Protein AF-A0A392RVF1-F1 (afdb_monomer_lite)

Radius of gyration: 15.5 Å; chains: 1; bounding box: 35×34×40 Å

Structure (mmCIF, N/CA/C/O backbone):
data_AF-A0A392RVF1-F1
#
_entry.id   AF-A0A392RVF1-F1
#
loop_
_atom_site.group_PDB
_atom_site.id
_atom_site.type_symbol
_atom_site.label_atom_id
_atom_site.label_alt_id
_atom_site.label_comp_id
_atom_site.label_asym_id
_atom_site.label_entity_id
_atom_site.label_seq_id
_atom_site.pdbx_PDB_ins_code
_atom_site.Cartn_x
_atom_site.Cartn_y
_atom_site.Cartn_z
_atom_site.occupancy
_atom_site.B_iso_or_equiv
_atom_site.auth_seq_id
_atom_site.auth_comp_id
_atom_site.auth_asym_id
_atom_site.auth_atom_id
_atom_site.pdbx_PDB_model_num
ATOM 1 N N . MET A 1 1 ? -3.655 4.819 -5.274 1.00 83.00 1 MET A N 1
ATOM 2 C CA . MET A 1 1 ? -4.444 4.304 -4.131 1.00 83.00 1 MET A CA 1
ATOM 3 C C . MET A 1 1 ? -4.491 2.794 -4.261 1.00 83.00 1 MET A C 1
ATOM 5 O O . MET A 1 1 ? -4.833 2.334 -5.339 1.00 83.00 1 MET A O 1
ATOM 9 N N . ALA A 1 2 ? -4.097 2.053 -3.222 1.00 92.06 2 ALA A N 1
ATOM 10 C CA . ALA A 1 2 ? -4.081 0.581 -3.243 1.00 92.06 2 ALA A CA 1
ATOM 11 C C . ALA A 1 2 ? -5.426 -0.046 -2.845 1.00 92.06 2 ALA A C 1
ATOM 13 O O . ALA A 1 2 ? -5.660 -1.219 -3.106 1.00 92.06 2 ALA A O 1
ATOM 14 N N . GLY A 1 3 ? -6.295 0.711 -2.173 1.00 94.56 3 GLY A N 1
ATOM 15 C CA . GLY A 1 3 ? -7.610 0.245 -1.734 1.00 94.56 3 GLY A CA 1
ATOM 16 C C . GLY A 1 3 ? -7.973 0.747 -0.341 1.00 94.56 3 GLY A C 1
ATOM 17 O O . GLY A 1 3 ? -7.254 1.563 0.248 1.00 94.56 3 GLY A O 1
ATOM 18 N N . SER A 1 4 ? -9.094 0.254 0.181 1.00 95.62 4 SER A N 1
ATOM 19 C CA . SER A 1 4 ? -9.579 0.527 1.534 1.00 95.62 4 SER A CA 1
ATOM 20 C C . SER A 1 4 ? -9.887 -0.770 2.283 1.00 95.62 4 SER A C 1
ATOM 22 O O . SER A 1 4 ? -10.265 -1.773 1.685 1.00 95.62 4 SER A O 1
ATOM 24 N N . CYS A 1 5 ? -9.698 -0.760 3.601 1.00 95.25 5 CYS A N 1
ATOM 25 C CA . CYS A 1 5 ? -9.967 -1.900 4.472 1.00 95.25 5 CYS A CA 1
ATOM 26 C C . CYS A 1 5 ? -10.209 -1.414 5.907 1.00 95.25 5 CYS A C 1
ATOM 28 O O . CYS A 1 5 ? -9.458 -0.575 6.401 1.00 95.25 5 CYS A O 1
ATOM 30 N N . ASN A 1 6 ? -11.261 -1.911 6.568 1.00 93.94 6 ASN A N 1
ATOM 31 C CA . ASN A 1 6 ? -11.635 -1.557 7.948 1.00 93.94 6 ASN A CA 1
ATOM 32 C C . ASN A 1 6 ? -11.653 -0.040 8.228 1.00 93.94 6 ASN A C 1
ATOM 34 O O . ASN A 1 6 ? -11.179 0.426 9.260 1.00 93.94 6 ASN A O 1
ATOM 38 N N . GLY A 1 7 ? -12.172 0.748 7.279 1.00 94.12 7 GLY A N 1
ATOM 39 C CA . GLY A 1 7 ? -12.258 2.208 7.398 1.00 94.12 7 GLY A CA 1
ATOM 40 C C . GLY A 1 7 ? -10.944 2.964 7.164 1.00 94.12 7 GLY A C 1
ATOM 41 O O . GLY A 1 7 ? -10.947 4.191 7.192 1.00 94.12 7 GLY A O 1
ATOM 42 N N . LEU A 1 8 ? -9.837 2.269 6.888 1.00 95.75 8 LEU A N 1
ATOM 43 C CA . LEU A 1 8 ? -8.570 2.869 6.477 1.00 95.75 8 LEU A CA 1
ATOM 44 C C . LEU A 1 8 ? -8.412 2.829 4.959 1.00 95.75 8 LEU A C 1
ATOM 46 O O . LEU A 1 8 ? -8.874 1.906 4.290 1.00 95.75 8 LEU A O 1
ATOM 50 N N . ILE A 1 9 ? -7.707 3.818 4.419 1.00 97.19 9 ILE A N 1
ATOM 51 C CA . ILE A 1 9 ? -7.324 3.898 3.010 1.00 97.19 9 ILE A CA 1
ATOM 52 C C . ILE A 1 9 ? -5.808 3.746 2.903 1.00 97.19 9 ILE A C 1
ATOM 54 O O . ILE A 1 9 ? -5.064 4.465 3.570 1.00 97.19 9 ILE A O 1
ATOM 58 N N . CYS A 1 10 ? -5.339 2.853 2.031 1.00 97.31 10 CYS A N 1
ATOM 59 C CA . CYS A 1 10 ? -3.921 2.757 1.705 1.00 97.31 10 CYS A CA 1
ATOM 60 C C . CYS A 1 10 ? -3.580 3.671 0.522 1.00 97.31 10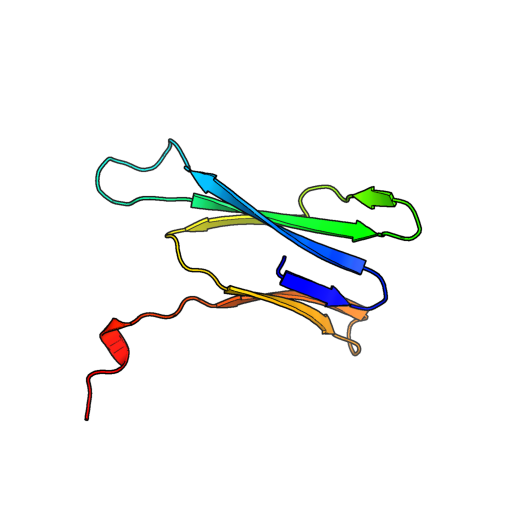 CYS A C 1
ATOM 62 O O . CYS A 1 10 ? -3.981 3.458 -0.632 1.00 97.31 10 CYS A O 1
ATOM 64 N N . LEU A 1 11 ? -2.825 4.718 0.836 1.00 96.94 11 LEU A N 1
ATOM 65 C CA . LEU A 1 11 ? -2.276 5.665 -0.115 1.00 96.94 11 LEU A CA 1
ATOM 66 C C . LEU A 1 11 ? -0.958 5.126 -0.663 1.00 96.94 11 LEU A C 1
ATOM 68 O O . LEU A 1 11 ? -0.088 4.681 0.087 1.00 96.94 11 LEU A O 1
ATOM 72 N N . THR A 1 12 ? -0.818 5.217 -1.980 1.00 95.62 12 THR A N 1
ATOM 73 C CA . THR A 1 12 ? 0.389 4.835 -2.708 1.00 95.62 12 THR A CA 1
ATOM 74 C C . THR A 1 12 ? 0.865 6.016 -3.525 1.00 95.62 12 THR A C 1
ATOM 76 O O . THR A 1 12 ? 0.051 6.764 -4.072 1.00 95.62 12 THR A O 1
ATOM 79 N N . GLY A 1 13 ? 2.177 6.169 -3.626 1.00 93.56 13 GLY A N 1
ATOM 80 C CA . GLY A 1 13 ? 2.791 7.112 -4.544 1.00 93.56 13 GLY A CA 1
ATOM 81 C C . GLY A 1 13 ? 4.169 6.633 -4.953 1.00 93.56 13 GLY A C 1
ATOM 82 O O . GLY A 1 13 ? 4.747 5.750 -4.320 1.00 93.56 13 GLY A O 1
ATOM 83 N N . PHE A 1 14 ? 4.682 7.217 -6.026 1.00 91.94 14 PHE A N 1
ATOM 84 C CA . PHE A 1 14 ? 6.028 6.955 -6.500 1.00 91.94 14 PHE A CA 1
ATOM 85 C C . PHE A 1 14 ? 6.692 8.259 -6.929 1.00 91.94 14 PHE A C 1
ATOM 87 O O . PHE A 1 14 ? 6.013 9.215 -7.310 1.00 91.94 14 PHE A O 1
ATOM 94 N N . ARG A 1 15 ? 8.018 8.312 -6.843 1.00 91.00 15 ARG A N 1
ATOM 95 C CA . ARG A 1 15 ? 8.821 9.426 -7.358 1.00 91.00 15 ARG A CA 1
ATOM 96 C C . ARG A 1 15 ? 10.073 8.905 -8.041 1.00 91.00 15 ARG A C 1
ATOM 98 O O . ARG A 1 15 ? 10.580 7.853 -7.666 1.00 91.00 15 ARG A O 1
ATOM 105 N N . PHE A 1 16 ? 10.560 9.644 -9.032 1.00 88.31 16 PHE A N 1
ATOM 106 C CA . PHE A 1 16 ? 11.812 9.313 -9.706 1.00 88.31 16 PHE A CA 1
ATOM 107 C C . PHE A 1 16 ? 12.968 9.280 -8.698 1.00 88.31 16 PHE A C 1
ATOM 109 O O . PHE A 1 16 ? 13.103 10.193 -7.878 1.00 88.31 16 PHE A O 1
ATOM 116 N N . SER A 1 17 ? 13.778 8.224 -8.746 1.00 83.19 17 SER A N 1
ATOM 117 C CA . SER A 1 17 ? 14.935 8.056 -7.874 1.00 83.19 17 SER A CA 1
ATOM 118 C C . SER A 1 17 ? 16.190 8.531 -8.595 1.00 83.19 17 SER A C 1
ATOM 120 O O . SER A 1 17 ? 16.689 7.858 -9.487 1.00 83.19 17 SER A O 1
ATOM 122 N N . ALA A 1 18 ? 16.749 9.666 -8.169 1.00 71.69 18 ALA A N 1
ATOM 123 C CA . ALA A 1 18 ? 17.939 10.262 -8.790 1.00 71.69 18 ALA A CA 1
ATOM 124 C C . ALA A 1 18 ? 19.213 9.392 -8.705 1.00 71.69 18 ALA A C 1
ATOM 126 O O . ALA A 1 18 ? 20.228 9.723 -9.308 1.00 71.69 18 ALA A O 1
ATOM 127 N N . THR A 1 19 ? 19.176 8.282 -7.962 1.00 67.12 19 THR A N 1
ATOM 128 C CA . THR A 1 19 ? 20.249 7.281 -7.909 1.00 67.12 19 THR A CA 1
ATOM 129 C C . THR A 1 19 ? 20.234 6.298 -9.084 1.00 67.12 19 THR A C 1
ATOM 131 O O . THR A 1 19 ? 21.128 5.457 -9.168 1.00 67.12 19 THR A O 1
ATOM 134 N N . SER A 1 20 ? 19.260 6.376 -10.000 1.00 60.12 20 SER A N 1
ATOM 135 C CA . SER A 1 20 ? 19.280 5.576 -11.225 1.00 60.12 20 SER A CA 1
ATOM 136 C C . SER A 1 20 ? 20.361 6.071 -12.185 1.00 60.12 20 SER A C 1
ATOM 138 O O . SER A 1 20 ? 20.273 7.179 -12.717 1.00 60.12 20 SER A O 1
ATOM 140 N N . MET A 1 21 ? 21.366 5.233 -12.446 1.00 59.06 21 MET A N 1
ATOM 141 C CA . MET A 1 21 ? 22.230 5.408 -13.612 1.00 59.06 21 MET A CA 1
ATOM 142 C C . MET A 1 21 ? 21.384 5.392 -14.895 1.00 59.06 21 MET A C 1
ATOM 144 O O . MET A 1 21 ? 20.352 4.732 -14.955 1.00 59.06 21 MET A O 1
ATOM 148 N N . ILE A 1 22 ? 21.867 6.114 -15.906 1.00 59.94 22 ILE A N 1
ATOM 149 C CA . ILE A 1 22 ? 21.220 6.577 -17.154 1.00 59.94 22 ILE A CA 1
ATOM 150 C C . ILE A 1 22 ? 20.398 5.521 -17.939 1.00 59.94 22 ILE A C 1
ATOM 152 O O . ILE A 1 22 ? 19.632 5.894 -18.821 1.00 59.94 22 ILE A O 1
ATOM 156 N N . TYR A 1 23 ? 20.501 4.229 -17.618 1.00 61.16 23 TYR A N 1
ATOM 157 C CA . TYR A 1 23 ? 19.913 3.129 -18.389 1.00 61.16 23 TYR A CA 1
ATOM 158 C C . TYR A 1 23 ? 18.776 2.355 -17.701 1.00 61.16 23 TYR A C 1
ATOM 160 O O . TYR A 1 23 ? 18.185 1.500 -18.350 1.00 61.16 23 TYR A O 1
ATOM 168 N N . ASP A 1 24 ? 18.445 2.629 -16.435 1.00 72.38 24 ASP A N 1
ATOM 169 C CA . ASP A 1 24 ? 17.380 1.901 -15.723 1.00 72.38 24 ASP A CA 1
ATOM 170 C C . ASP A 1 24 ? 16.544 2.870 -14.880 1.00 72.38 24 ASP A C 1
ATOM 172 O O . ASP A 1 24 ? 16.972 3.297 -13.809 1.00 72.38 24 ASP A O 1
ATOM 176 N N . GLU A 1 25 ? 15.383 3.294 -15.385 1.00 81.06 25 GLU A N 1
ATOM 177 C CA . GLU A 1 25 ? 14.525 4.262 -14.698 1.00 81.06 25 GLU A CA 1
ATOM 178 C C . GLU A 1 25 ? 13.976 3.669 -13.391 1.00 81.06 25 GLU A C 1
ATOM 180 O O . GLU A 1 25 ? 13.020 2.889 -13.388 1.00 81.06 25 GLU A O 1
ATOM 185 N N . LYS A 1 26 ? 14.549 4.079 -12.255 1.00 88.38 26 LYS A N 1
ATOM 186 C CA . LYS A 1 26 ? 14.116 3.609 -10.936 1.00 88.38 26 LYS A CA 1
ATOM 187 C C . LYS A 1 26 ? 13.194 4.599 -10.247 1.00 88.38 26 LYS A C 1
ATOM 189 O O . LYS A 1 26 ? 13.418 5.811 -10.252 1.00 88.38 26 LYS A O 1
ATOM 194 N N . PHE A 1 27 ? 12.184 4.064 -9.576 1.00 90.75 27 PHE A N 1
ATOM 195 C CA . PHE A 1 27 ? 11.173 4.817 -8.855 1.00 90.75 27 PHE A CA 1
ATOM 196 C C . PHE A 1 27 ? 11.123 4.370 -7.404 1.00 90.75 27 PHE A C 1
ATOM 198 O O . PHE A 1 27 ? 11.023 3.185 -7.104 1.00 90.75 27 PHE A O 1
ATOM 205 N N . GLU A 1 28 ? 11.173 5.338 -6.493 1.00 93.06 28 GLU A N 1
ATOM 206 C CA . GLU A 1 28 ? 10.900 5.105 -5.081 1.00 93.06 28 GLU A CA 1
ATOM 207 C C . GLU A 1 28 ? 9.385 5.082 -4.876 1.00 93.06 28 GLU A C 1
ATOM 209 O O . GLU A 1 28 ? 8.720 6.120 -4.964 1.00 93.06 28 GLU A O 1
ATOM 214 N N . TYR A 1 29 ? 8.856 3.905 -4.574 1.00 94.06 29 TYR A N 1
ATOM 215 C CA . TYR A 1 29 ? 7.485 3.683 -4.144 1.00 94.06 29 TYR A CA 1
ATOM 216 C C . TYR A 1 29 ? 7.356 3.893 -2.641 1.00 94.06 29 TYR A C 1
ATOM 218 O O . TYR A 1 29 ? 8.233 3.510 -1.872 1.00 94.06 29 TYR A O 1
ATOM 226 N N . TRP A 1 30 ? 6.235 4.459 -2.201 1.00 95.56 30 TRP A N 1
ATOM 227 C CA . TRP A 1 30 ? 5.924 4.612 -0.783 1.00 95.56 30 TRP A CA 1
ATOM 228 C C . TRP A 1 30 ? 4.460 4.304 -0.479 1.00 95.56 30 TRP A C 1
ATOM 230 O O . TRP A 1 30 ? 3.568 4.509 -1.306 1.00 95.56 30 TRP A O 1
ATOM 240 N N . LEU A 1 31 ? 4.228 3.844 0.751 1.00 96.31 31 LEU A N 1
ATOM 241 C CA . LEU A 1 31 ? 2.924 3.448 1.275 1.00 96.31 31 LEU A CA 1
ATOM 242 C C . LEU A 1 31 ? 2.609 4.224 2.557 1.00 96.31 31 LEU A C 1
ATOM 244 O O . LEU A 1 31 ? 3.466 4.353 3.436 1.00 96.31 31 LEU A O 1
ATOM 248 N N . ARG A 1 32 ? 1.379 4.725 2.679 1.00 96.44 32 ARG A N 1
ATOM 249 C CA . ARG A 1 32 ? 0.851 5.366 3.896 1.00 96.44 32 ARG A CA 1
ATOM 250 C C . ARG A 1 32 ? -0.588 4.934 4.141 1.00 96.44 32 ARG A C 1
ATOM 252 O O . ARG A 1 32 ? -1.315 4.634 3.197 1.00 96.44 32 ARG A O 1
ATOM 259 N N . LEU A 1 33 ? -1.014 4.953 5.396 1.00 96.62 33 LEU A N 1
ATOM 260 C CA . LEU A 1 33 ? -2.408 4.760 5.775 1.00 96.62 33 LEU A CA 1
ATOM 261 C C . LEU A 1 33 ? -3.047 6.113 6.056 1.00 96.62 33 LEU A C 1
ATOM 263 O O . LEU A 1 33 ? -2.471 6.952 6.744 1.00 96.62 33 LEU A O 1
ATOM 267 N N . TRP A 1 34 ? -4.246 6.316 5.533 1.00 97.62 34 TRP A N 1
ATOM 268 C CA . TRP A 1 34 ? -5.090 7.448 5.870 1.00 97.62 34 TRP A CA 1
ATOM 269 C C . TRP A 1 34 ? -6.332 6.948 6.594 1.00 97.62 34 TRP A C 1
ATOM 271 O O . TRP A 1 34 ? -6.997 6.022 6.127 1.00 97.62 34 TRP A O 1
ATOM 281 N N . ASN A 1 35 ? -6.634 7.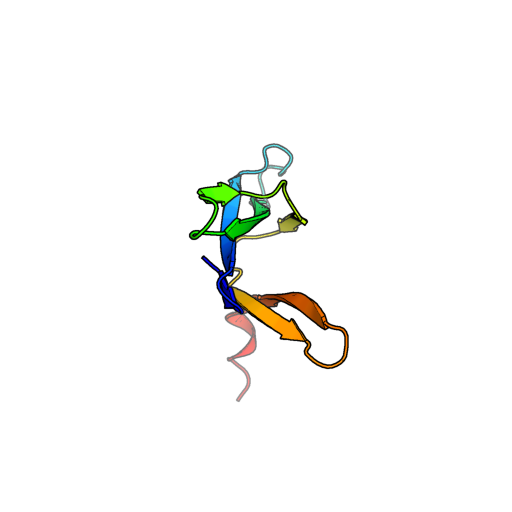565 7.732 1.00 97.12 35 ASN A N 1
ATOM 282 C CA . ASN A 1 35 ? -7.881 7.374 8.453 1.00 97.12 35 ASN A CA 1
ATOM 283 C C . ASN A 1 35 ? -8.789 8.586 8.184 1.00 97.12 35 ASN A C 1
ATOM 285 O O . ASN A 1 35 ? -8.549 9.657 8.749 1.00 97.12 35 ASN A O 1
ATOM 289 N N . PRO A 1 36 ? -9.838 8.454 7.353 1.00 96.00 36 PRO A N 1
ATOM 290 C CA . PRO A 1 36 ? -10.750 9.558 7.065 1.00 96.00 36 PRO A CA 1
ATOM 291 C C . PRO A 1 36 ? -11.507 10.059 8.299 1.00 96.00 36 PRO A C 1
ATOM 293 O O . PRO A 1 36 ? -11.806 11.249 8.379 1.00 96.00 36 PRO A O 1
ATOM 296 N N . ALA A 1 37 ? -11.782 9.184 9.274 1.00 97.25 37 ALA A N 1
ATOM 297 C CA . ALA A 1 37 ? -12.528 9.540 10.480 1.00 97.25 37 ALA A CA 1
ATOM 298 C C . ALA A 1 37 ? -11.726 10.477 11.392 1.00 97.25 37 ALA A C 1
ATOM 300 O O . ALA A 1 37 ? -12.276 11.429 11.939 1.00 97.25 37 ALA A O 1
ATOM 301 N N . THR A 1 38 ? -10.417 10.248 11.520 1.00 97.25 38 THR A N 1
ATOM 302 C CA . THR A 1 38 ? -9.527 11.107 12.323 1.00 97.25 38 THR A CA 1
ATOM 303 C C . THR A 1 38 ? -8.787 12.150 11.491 1.00 97.25 38 THR A C 1
ATOM 305 O O . THR A 1 38 ? -8.102 13.006 12.044 1.00 97.25 38 THR A O 1
ATOM 308 N N . ARG A 1 39 ? -8.903 12.077 10.159 1.00 96.19 39 ARG A N 1
ATOM 309 C CA . ARG A 1 39 ? -8.138 12.860 9.174 1.00 96.19 39 ARG A CA 1
ATOM 310 C C . ARG A 1 39 ? -6.617 12.708 9.308 1.00 96.19 39 ARG A C 1
ATOM 312 O O . ARG A 1 39 ? -5.873 13.499 8.736 1.00 96.19 39 ARG A O 1
ATOM 319 N N . ALA A 1 40 ? -6.151 11.684 10.020 1.00 97.44 40 ALA A N 1
ATOM 320 C CA . ALA A 1 40 ? -4.735 11.435 10.241 1.00 97.44 40 ALA A CA 1
ATOM 321 C C . ALA A 1 40 ? -4.143 10.589 9.109 1.00 97.44 40 ALA A C 1
ATOM 323 O O . ALA A 1 40 ? -4.740 9.602 8.672 1.00 97.44 40 ALA A O 1
ATOM 324 N N . ILE A 1 41 ? -2.946 10.964 8.661 1.00 97.56 41 ILE A N 1
ATOM 325 C CA . ILE A 1 41 ? -2.127 10.181 7.733 1.00 97.56 41 ILE A CA 1
ATOM 326 C C . ILE A 1 41 ? -0.936 9.639 8.519 1.00 97.56 41 ILE A C 1
ATOM 328 O O . ILE A 1 41 ? -0.284 10.385 9.247 1.00 97.56 41 ILE A O 1
ATOM 332 N N . SER A 1 42 ? -0.644 8.352 8.366 1.00 95.50 42 SER A N 1
ATOM 333 C CA . SER A 1 42 ? 0.505 7.721 9.004 1.00 95.50 42 SER A CA 1
ATOM 334 C C . SER A 1 42 ? 1.833 8.211 8.417 1.00 95.50 42 SER A C 1
ATOM 336 O O . SER A 1 42 ? 1.918 8.760 7.306 1.00 95.50 42 SER A O 1
ATOM 338 N N . GLU A 1 43 ? 2.917 7.905 9.123 1.00 96.12 43 GLU A N 1
ATOM 339 C CA . GLU A 1 43 ? 4.247 7.870 8.518 1.00 96.12 43 GLU A CA 1
ATOM 340 C C . GLU A 1 43 ? 4.315 6.843 7.372 1.00 96.12 43 GLU A C 1
ATOM 342 O O . GLU A 1 43 ? 3.379 6.062 7.151 1.00 96.12 43 GLU A O 1
ATOM 347 N N . LYS A 1 44 ? 5.410 6.866 6.599 1.00 94.62 44 LYS A N 1
ATOM 348 C CA . LYS A 1 44 ? 5.641 5.859 5.555 1.00 94.62 44 LYS A CA 1
ATOM 349 C C . LYS A 1 44 ? 5.773 4.488 6.224 1.00 94.62 44 LYS A C 1
ATOM 351 O O . LYS A 1 44 ? 6.711 4.269 6.977 1.00 94.62 44 LYS A O 1
ATOM 356 N N . ILE A 1 45 ? 4.858 3.574 5.915 1.00 92.62 45 ILE A N 1
ATOM 357 C CA . ILE A 1 45 ? 4.871 2.206 6.462 1.00 92.62 45 ILE A CA 1
ATOM 358 C C . ILE A 1 45 ? 5.654 1.227 5.582 1.00 92.62 45 ILE A C 1
ATOM 360 O O . ILE A 1 45 ? 5.963 0.118 6.001 1.00 92.62 45 ILE A O 1
ATOM 364 N N . GLY A 1 46 ? 5.968 1.630 4.352 1.00 89.56 46 GLY A N 1
ATOM 365 C CA . GLY A 1 46 ? 6.747 0.841 3.411 1.00 89.56 46 GLY A CA 1
ATOM 366 C C . GLY A 1 46 ? 7.338 1.728 2.327 1.00 89.56 46 GLY A C 1
ATOM 367 O O . GLY A 1 46 ? 6.719 2.717 1.917 1.00 89.56 46 GLY A O 1
ATOM 368 N N . CYS A 1 47 ? 8.547 1.382 1.897 1.00 92.25 47 CYS A N 1
ATOM 369 C CA . CYS A 1 47 ? 9.276 2.058 0.837 1.00 92.25 47 CYS A CA 1
ATOM 370 C C . CYS A 1 47 ? 10.151 1.046 0.093 1.00 92.25 47 CYS A C 1
ATOM 372 O O . CYS A 1 47 ? 10.815 0.237 0.738 1.00 92.25 47 CYS A O 1
ATOM 374 N N . PHE A 1 48 ? 10.153 1.090 -1.236 1.00 91.81 48 PHE A N 1
ATOM 375 C CA . PHE A 1 48 ? 11.053 0.283 -2.061 1.00 91.81 48 PHE A CA 1
ATOM 376 C C . PHE A 1 48 ? 11.380 1.007 -3.368 1.00 91.81 48 PHE A C 1
ATOM 378 O O . PHE A 1 48 ? 10.660 1.920 -3.769 1.00 91.81 48 PHE A O 1
ATOM 385 N N . ILE A 1 49 ? 12.483 0.621 -4.010 1.00 91.25 49 ILE A N 1
ATOM 386 C CA . ILE A 1 49 ? 12.941 1.200 -5.276 1.00 91.25 49 ILE A CA 1
ATOM 387 C C . ILE A 1 49 ? 12.903 0.116 -6.343 1.00 91.25 49 ILE A C 1
ATOM 389 O O . ILE A 1 49 ? 13.572 -0.902 -6.191 1.00 91.25 49 ILE A O 1
ATOM 393 N N . ASP A 1 50 ? 12.159 0.357 -7.416 1.00 90.38 50 ASP A N 1
ATOM 394 C CA . ASP A 1 50 ? 12.049 -0.572 -8.541 1.00 90.38 50 ASP A CA 1
ATOM 395 C C . ASP A 1 50 ? 11.654 0.180 -9.825 1.00 90.38 50 ASP A C 1
ATOM 397 O O . ASP A 1 50 ? 11.420 1.392 -9.811 1.00 90.38 50 ASP A O 1
ATOM 401 N N . SER A 1 51 ? 11.602 -0.539 -10.936 1.00 88.50 51 SER A N 1
ATOM 402 C CA . SER A 1 51 ? 11.019 -0.124 -12.205 1.00 88.50 51 SER A CA 1
ATOM 403 C C . SER A 1 51 ? 9.549 0.305 -12.068 1.00 88.50 51 SER A C 1
ATOM 405 O O . SER A 1 51 ? 8.856 0.015 -11.088 1.00 88.50 51 SER A O 1
ATOM 407 N N . ARG A 1 52 ? 9.058 1.048 -13.065 1.00 85.94 52 ARG A N 1
ATOM 408 C CA . ARG A 1 52 ? 7.639 1.424 -13.149 1.00 85.94 52 ARG A CA 1
ATOM 409 C C . ARG A 1 52 ? 6.759 0.204 -13.427 1.00 85.94 52 ARG A C 1
ATOM 411 O O . ARG A 1 52 ? 7.200 -0.739 -14.057 1.00 85.94 52 ARG A O 1
ATOM 418 N N . GLY A 1 53 ? 5.477 0.292 -13.063 1.00 87.31 53 GLY A N 1
ATOM 419 C CA . GLY A 1 53 ? 4.450 -0.665 -13.512 1.00 87.31 53 GLY A CA 1
ATOM 420 C C . GLY A 1 53 ? 3.748 -1.450 -12.405 1.00 87.31 53 GLY A C 1
ATOM 421 O O . GLY A 1 53 ? 2.927 -2.318 -12.694 1.00 87.31 53 GLY A O 1
ATOM 422 N N . PHE A 1 54 ? 4.035 -1.162 -11.135 1.00 91.00 54 PHE A N 1
ATOM 423 C CA . PHE A 1 54 ? 3.392 -1.866 -10.028 1.00 91.00 54 PHE A CA 1
ATOM 424 C C . PHE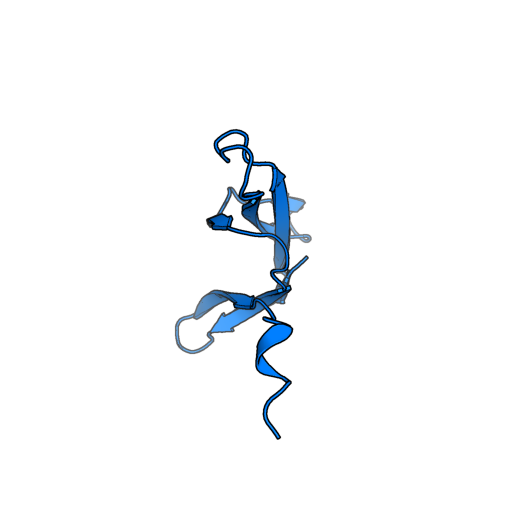 A 1 54 ? 1.920 -1.482 -9.843 1.00 91.00 54 PHE A C 1
ATOM 426 O O . PHE A 1 54 ? 1.567 -0.306 -9.725 1.00 91.00 54 PHE A O 1
ATOM 433 N N . SER A 1 55 ? 1.076 -2.505 -9.726 1.00 92.06 55 SER A N 1
ATOM 434 C CA . SER A 1 55 ? -0.294 -2.420 -9.223 1.00 92.06 55 SER A CA 1
ATOM 435 C C . SER A 1 55 ? -0.336 -2.847 -7.761 1.00 92.06 55 SER A C 1
ATOM 437 O O . SER A 1 55 ? 0.288 -3.842 -7.382 1.00 92.06 55 SER A O 1
ATOM 439 N N . PHE A 1 56 ? -1.087 -2.112 -6.943 1.00 93.94 56 PHE A N 1
ATOM 440 C CA . PHE A 1 56 ? -1.154 -2.335 -5.502 1.00 93.94 56 PHE A CA 1
ATOM 441 C C . PHE A 1 56 ? -2.562 -2.704 -5.058 1.00 93.94 56 PHE A C 1
ATOM 443 O O . PHE A 1 56 ? -3.521 -2.056 -5.469 1.00 93.94 56 PHE A O 1
ATOM 450 N N . ASN A 1 57 ? -2.652 -3.676 -4.155 1.00 95.38 57 ASN A N 1
ATOM 451 C CA . ASN A 1 57 ? -3.878 -4.038 -3.452 1.00 95.38 57 ASN A CA 1
ATOM 452 C C . ASN A 1 57 ? -3.664 -3.952 -1.943 1.00 95.38 57 ASN A C 1
ATOM 454 O O . ASN A 1 57 ? -2.579 -4.258 -1.447 1.00 95.38 57 ASN A O 1
ATOM 458 N N . PHE A 1 58 ? -4.702 -3.551 -1.215 1.00 96.00 58 PHE A N 1
ATOM 459 C CA . PHE A 1 58 ? -4.673 -3.392 0.235 1.00 96.00 58 PHE A CA 1
ATOM 460 C C . PHE A 1 58 ? -5.775 -4.206 0.906 1.00 96.00 58 PHE A C 1
ATOM 462 O O . PHE A 1 58 ? -6.918 -4.189 0.459 1.00 96.00 58 PHE A O 1
ATOM 469 N N . GLY A 1 59 ? -5.439 -4.870 2.010 1.00 95.56 59 GLY A N 1
ATOM 470 C CA . GLY A 1 59 ? -6.399 -5.636 2.797 1.00 95.56 59 GLY A CA 1
ATOM 471 C C . GLY A 1 59 ? -5.918 -5.909 4.216 1.00 95.56 59 GLY A C 1
ATOM 472 O O . GLY A 1 59 ? -4.857 -5.440 4.636 1.00 95.56 59 GLY A O 1
ATOM 473 N N . CYS A 1 60 ? -6.702 -6.691 4.952 1.00 94.50 60 CYS A N 1
ATOM 474 C CA . CYS A 1 60 ? -6.345 -7.201 6.268 1.00 94.50 60 CYS A CA 1
ATOM 475 C C . CYS A 1 60 ? -6.328 -8.728 6.263 1.00 94.50 60 CYS A C 1
ATOM 477 O O . CYS A 1 60 ? -7.184 -9.381 5.669 1.00 94.50 60 CYS A O 1
ATOM 479 N N . ASP A 1 61 ? -5.343 -9.294 6.945 1.00 94.38 61 ASP A N 1
ATOM 480 C CA . ASP A 1 61 ? -5.355 -10.691 7.333 1.00 94.38 61 ASP A CA 1
ATOM 481 C C . ASP A 1 61 ? -6.047 -10.797 8.692 1.00 94.38 61 ASP A C 1
ATOM 483 O O . ASP A 1 61 ? -5.493 -10.412 9.722 1.00 94.38 61 ASP A O 1
ATOM 487 N N . ASN A 1 62 ? -7.284 -11.293 8.686 1.00 91.88 62 ASN A N 1
ATOM 488 C CA . ASN A 1 62 ? -8.096 -11.420 9.896 1.00 91.88 62 ASN A CA 1
ATOM 489 C C . ASN A 1 62 ? -7.532 -12.444 10.889 1.00 91.88 62 ASN A C 1
ATOM 491 O O . ASN A 1 62 ? -7.832 -12.346 12.074 1.00 91.88 62 ASN A O 1
ATOM 495 N N . SER A 1 63 ? -6.726 -13.410 10.432 1.00 95.38 63 SER A N 1
ATOM 496 C CA . SER A 1 63 ? -6.137 -14.420 11.319 1.00 95.38 63 SER A CA 1
ATOM 497 C C . SER A 1 63 ? -5.031 -13.838 12.203 1.00 95.38 63 SER A C 1
ATOM 499 O O . SER A 1 63 ? -4.874 -14.250 13.350 1.00 95.38 63 SER A O 1
ATOM 501 N N . THR A 1 64 ? -4.302 -12.841 11.693 1.00 95.12 64 THR A N 1
ATOM 502 C CA . THR A 1 64 ? -3.206 -12.160 12.397 1.00 95.12 64 THR A CA 1
ATOM 503 C C . THR A 1 64 ? -3.578 -10.760 12.878 1.00 95.12 64 THR A C 1
ATOM 505 O O . THR A 1 64 ? -2.818 -10.149 13.625 1.00 95.12 64 THR A O 1
ATOM 508 N N . GLY A 1 65 ? -4.713 -10.218 12.428 1.00 90.69 65 GLY A N 1
ATOM 509 C CA . GLY A 1 65 ? -5.123 -8.841 12.696 1.00 90.69 65 GLY A CA 1
ATOM 510 C C . GLY A 1 65 ? -4.206 -7.797 12.053 1.00 90.69 65 GLY A C 1
ATOM 511 O O . GLY A 1 65 ? -4.153 -6.660 12.518 1.00 90.69 65 GLY A O 1
ATOM 512 N N . THR A 1 66 ? -3.456 -8.164 11.008 1.00 91.75 66 THR A N 1
A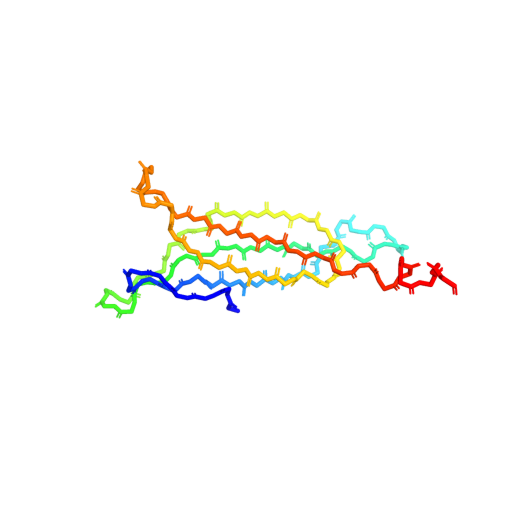TOM 513 C CA . THR A 1 66 ? -2.479 -7.270 10.372 1.00 91.75 66 THR A CA 1
ATOM 514 C C . THR A 1 66 ? -2.945 -6.803 9.004 1.00 91.75 66 THR A C 1
ATOM 516 O O . THR A 1 66 ? -3.526 -7.550 8.217 1.00 91.75 66 THR A O 1
ATOM 519 N N . PHE A 1 67 ? -2.665 -5.542 8.693 1.00 92.25 67 PHE A N 1
ATOM 520 C CA . PHE A 1 67 ? -2.868 -5.010 7.353 1.00 92.25 67 PHE A CA 1
ATOM 521 C C . PHE A 1 67 ? -1.745 -5.462 6.420 1.00 92.25 67 PHE A C 1
ATOM 523 O O . PHE A 1 67 ? -0.583 -5.534 6.822 1.00 92.25 67 PHE A O 1
ATOM 530 N N . LYS A 1 68 ? -2.086 -5.736 5.160 1.00 93.62 68 LYS A N 1
ATOM 531 C CA . LYS A 1 68 ? -1.145 -6.177 4.128 1.00 93.62 68 LYS A CA 1
ATOM 532 C C . LYS A 1 68 ? -1.337 -5.364 2.854 1.00 93.62 68 LYS A C 1
ATOM 534 O O . LYS A 1 68 ? -2.459 -5.015 2.485 1.00 93.62 68 LYS A O 1
ATOM 539 N N . VAL A 1 69 ? -0.225 -5.089 2.179 1.00 94.19 69 VAL A N 1
ATOM 540 C CA . VAL A 1 69 ? -0.199 -4.506 0.836 1.00 94.19 69 VAL A CA 1
ATOM 541 C C . VAL A 1 69 ? 0.496 -5.496 -0.083 1.00 94.19 69 VAL A C 1
ATOM 543 O O . VAL A 1 69 ? 1.587 -5.965 0.233 1.00 94.19 69 VAL A O 1
ATOM 546 N N . VAL A 1 70 ? -0.133 -5.807 -1.211 1.00 93.81 70 VAL A N 1
ATOM 547 C CA . VAL A 1 70 ? 0.447 -6.652 -2.258 1.00 93.81 70 VAL A CA 1
ATOM 548 C C . VAL A 1 70 ? 0.801 -5.766 -3.439 1.00 93.81 70 VAL A C 1
ATOM 550 O O . VAL A 1 70 ? -0.052 -5.023 -3.925 1.00 93.81 70 VAL A O 1
ATOM 553 N N . ALA A 1 71 ? 2.050 -5.852 -3.887 1.00 93.25 71 ALA A N 1
ATOM 554 C CA . ALA A 1 71 ? 2.521 -5.239 -5.118 1.00 93.25 71 ALA A CA 1
ATOM 555 C C . ALA A 1 71 ? 2.630 -6.327 -6.193 1.00 93.25 71 ALA A C 1
ATOM 557 O O . ALA A 1 71 ? 3.178 -7.397 -5.943 1.00 93.25 71 ALA A O 1
ATOM 558 N N . SER A 1 72 ? 2.092 -6.058 -7.377 1.00 92.44 72 SER A N 1
ATOM 559 C CA . SER A 1 72 ? 2.153 -6.956 -8.532 1.00 92.44 72 SER A CA 1
ATOM 560 C C . SER A 1 72 ? 2.677 -6.187 -9.735 1.00 92.44 72 SER A C 1
ATOM 562 O O . SER A 1 72 ? 2.293 -5.037 -9.942 1.00 92.44 72 SER A O 1
ATOM 564 N N . HIS A 1 7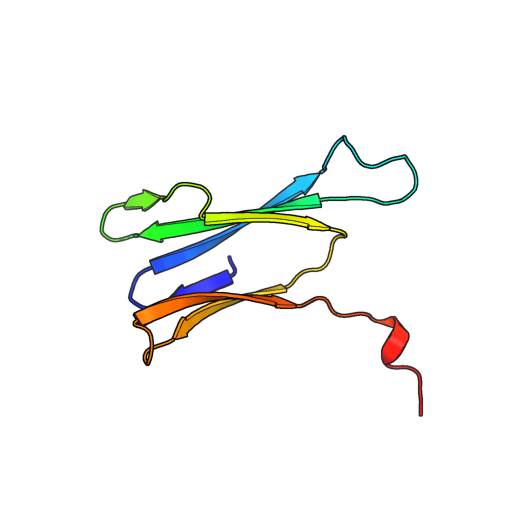3 ? 3.566 -6.810 -10.499 1.00 88.00 73 HIS A N 1
ATOM 565 C CA . HIS A 1 73 ? 4.154 -6.242 -11.704 1.00 88.00 73 HIS A CA 1
ATOM 566 C C . HIS A 1 73 ? 3.861 -7.186 -12.866 1.00 88.00 73 HIS A C 1
ATOM 568 O O . HIS A 1 73 ? 4.209 -8.365 -12.808 1.00 88.00 73 HIS A O 1
ATOM 574 N N . TYR A 1 74 ? 3.175 -6.686 -13.891 1.00 78.81 74 TYR A N 1
ATOM 575 C CA . TYR A 1 74 ? 2.871 -7.476 -15.079 1.00 78.81 74 TYR A CA 1
ATOM 576 C C . TYR A 1 74 ? 4.041 -7.390 -16.055 1.00 78.81 74 TYR A C 1
ATOM 578 O O . TYR A 1 74 ? 4.343 -6.317 -16.569 1.00 78.81 74 TYR A O 1
ATOM 586 N N . ILE A 1 75 ? 4.678 -8.528 -16.324 1.00 77.31 75 ILE A N 1
ATOM 587 C CA . ILE A 1 75 ? 5.718 -8.643 -17.347 1.00 77.31 75 ILE A CA 1
ATOM 588 C C . ILE A 1 75 ? 5.022 -9.032 -18.653 1.00 77.31 75 ILE A C 1
ATOM 590 O O . ILE A 1 75 ? 4.594 -10.174 -18.811 1.00 77.31 75 ILE A O 1
ATOM 594 N N . LEU A 1 76 ? 4.874 -8.069 -19.568 1.00 65.94 76 LEU A N 1
ATOM 595 C CA . LEU A 1 76 ? 4.154 -8.254 -20.835 1.00 65.94 76 LEU A CA 1
ATOM 596 C C . LEU A 1 76 ? 4.786 -9.354 -21.717 1.00 65.94 76 LEU A C 1
ATOM 598 O O . LEU A 1 76 ? 4.072 -10.065 -22.420 1.00 65.94 76 LEU A O 1
ATOM 602 N N . ASP A 1 77 ? 6.102 -9.551 -21.614 1.00 62.41 77 ASP A N 1
ATOM 603 C CA . ASP A 1 77 ? 6.879 -10.439 -22.492 1.00 62.41 77 ASP A CA 1
ATOM 604 C C . ASP A 1 77 ? 6.744 -11.944 -22.186 1.00 62.41 77 ASP A C 1
ATOM 606 O O . ASP A 1 77 ? 7.288 -12.762 -22.919 1.00 62.41 77 ASP A O 1
ATOM 610 N N . GLN A 1 78 ? 6.012 -12.349 -21.138 1.00 58.47 78 GLN A N 1
ATOM 611 C CA . GLN A 1 78 ? 5.804 -13.775 -20.814 1.00 58.47 78 GLN A CA 1
ATOM 612 C C . GLN A 1 78 ? 4.457 -14.351 -21.283 1.00 58.47 78 GLN A C 1
ATOM 614 O O . GLN A 1 78 ? 4.158 -15.509 -21.014 1.00 58.47 78 GLN A O 1
ATOM 619 N N . LEU A 1 79 ? 3.648 -13.572 -22.008 1.00 58.91 79 LEU A N 1
ATOM 620 C CA . LEU A 1 79 ? 2.369 -14.027 -22.579 1.00 58.91 79 LEU A CA 1
ATOM 621 C C 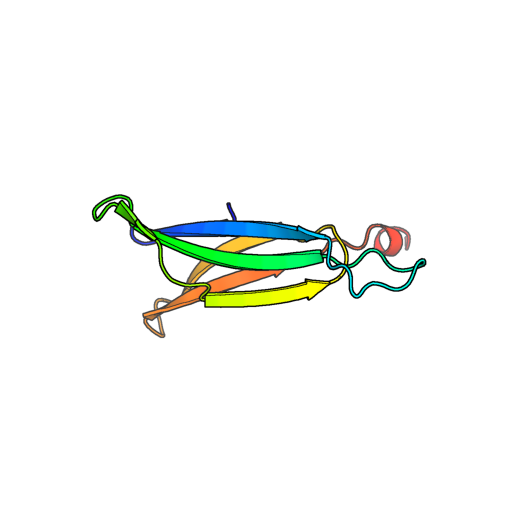. LEU A 1 79 ? 2.481 -14.507 -24.037 1.00 58.91 79 LEU A C 1
ATOM 623 O O . LEU A 1 79 ? 1.469 -14.817 -24.657 1.00 58.91 79 LEU A O 1
ATOM 627 N N . THR A 1 80 ? 3.694 -14.579 -24.591 1.00 54.59 80 THR A N 1
ATOM 628 C CA . THR A 1 80 ? 3.960 -15.166 -25.915 1.00 54.59 80 THR A CA 1
ATOM 629 C C . THR A 1 80 ? 4.698 -16.488 -25.761 1.00 54.59 80 THR A C 1
ATOM 631 O O . THR A 1 80 ? 5.901 -16.602 -25.977 1.00 54.59 80 THR A O 1
ATOM 634 N N . SER A 1 81 ? 3.976 -17.514 -25.333 1.00 55.53 81 SER A N 1
ATOM 635 C CA . SER A 1 81 ? 4.390 -18.907 -25.491 1.00 55.53 81 SER A CA 1
ATOM 636 C C . SER A 1 81 ? 3.129 -19.755 -25.546 1.00 55.53 81 SER A C 1
ATOM 638 O O . SER A 1 81 ? 2.709 -20.270 -24.520 1.00 55.53 81 SER A O 1
ATOM 640 N N . ASP A 1 82 ? 2.525 -19.806 -26.732 1.00 49.50 82 ASP A N 1
ATOM 641 C CA . ASP A 1 82 ? 1.702 -20.907 -27.248 1.00 49.50 82 ASP A CA 1
ATOM 642 C C . ASP A 1 82 ? 1.748 -20.870 -28.786 1.00 49.50 82 ASP A C 1
ATOM 644 O O . ASP A 1 82 ? 1.606 -19.760 -29.357 1.00 49.50 82 ASP A O 1
#

Foldseek 3Di:
DQQDEPQKDKDKDWDFDPPDDPPATKIKIWIWIARPVVRDIDDTPDIDIHHDAWHKHWYADPVVRDIDIDIDHDDPVVVPDD

Sequence (82 aa):
MAGSCNGLICLTGFRFSATSMIYDEKFEYWLRLWNPATRAISEKIGCFIDSRGFSFNFGCDNSTGTFKVVASHYILDQLTSD

pLDDT: mean 87.34, std 12.77, range [49.5, 97.62]

Organism: NCBI:txid97028

Secondary structure (DSSP, 8-state):
--EEETTEEEEEEEEE-TT--TTS--EEEEEEEEETTTTEEPPP-EEEEE-S-EEEEEEEETTTTEEEEEEEE--GGGS---